Protein AF-A0A838VNZ8-F1 (afdb_monomer_lite)

Foldseek 3Di:
DPPDPPCNDPVNVVVVVVVVVVVVVVCVVVVVVVVVVVVVVVVVLVVLLPVLVVVVVVVDDLVRVCVVVVHDSVSSVVSNVVND

Radius of gyration: 25.86 Å; chains: 1; bounding box: 62×19×63 Å

Sequence (84 aa):
MLDVSLEQTRFYQDAKAEGWREGWKKGWEEGWKQGWKQGQEEKQVEMLRVIVPILLKAGMSLEEIAQRLPVEIDAVRLAAQQSE

Structure (mmCIF, N/CA/C/O backbone):
data_AF-A0A838VNZ8-F1
#
_entry.id   AF-A0A838VNZ8-F1
#
loop_
_atom_site.group_PDB
_atom_site.id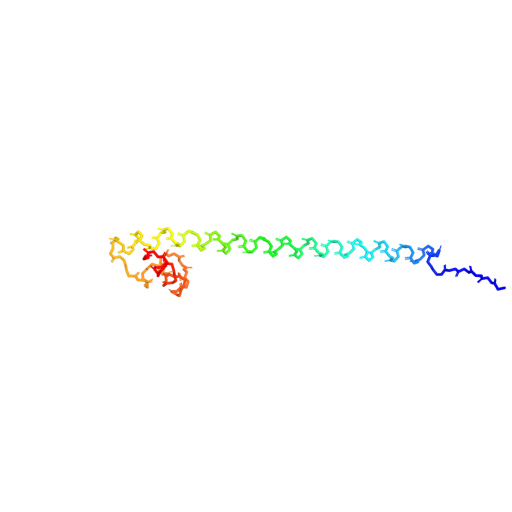
_atom_site.type_symbol
_atom_site.label_atom_id
_atom_site.label_alt_id
_atom_site.label_comp_id
_atom_site.label_asym_id
_atom_site.label_entity_id
_atom_site.label_seq_id
_atom_site.pdbx_PDB_ins_code
_atom_site.Cartn_x
_atom_site.Cartn_y
_atom_site.Cartn_z
_atom_site.occupancy
_atom_site.B_iso_or_equiv
_atom_site.auth_seq_id
_atom_site.auth_comp_id
_atom_site.auth_asym_id
_atom_site.auth_atom_id
_atom_site.pdbx_PDB_model_num
ATOM 1 N N . MET A 1 1 ? 43.792 -7.666 -42.124 1.00 44.62 1 MET A N 1
ATOM 2 C CA . MET A 1 1 ? 42.688 -7.936 -41.182 1.00 44.62 1 MET A CA 1
ATOM 3 C C . MET A 1 1 ? 41.777 -6.730 -41.220 1.00 44.62 1 MET A C 1
ATOM 5 O O . MET A 1 1 ? 42.266 -5.636 -40.985 1.00 44.62 1 MET A O 1
ATOM 9 N N . LEU A 1 2 ? 40.518 -6.899 -41.620 1.00 54.31 2 LEU A N 1
ATOM 10 C CA . LEU A 1 2 ? 39.527 -5.832 -41.504 1.00 54.31 2 LEU A CA 1
ATOM 11 C C . LEU A 1 2 ? 39.124 -5.756 -40.028 1.00 54.31 2 LEU A C 1
ATOM 13 O O . LEU A 1 2 ? 38.346 -6.582 -39.563 1.00 54.31 2 LEU A O 1
ATOM 17 N N . ASP A 1 3 ? 39.718 -4.816 -39.297 1.00 61.84 3 ASP A N 1
ATOM 18 C CA . ASP A 1 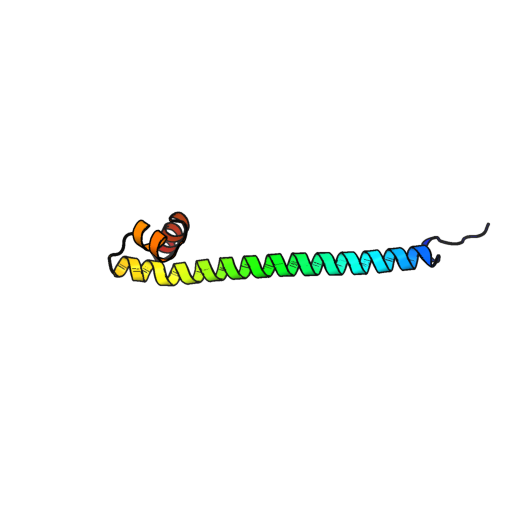3 ? 39.382 -4.497 -37.906 1.00 61.84 3 ASP A CA 1
ATOM 19 C C . ASP A 1 3 ? 38.097 -3.653 -37.875 1.00 61.84 3 ASP A C 1
ATOM 21 O O . ASP A 1 3 ? 38.106 -2.457 -37.593 1.00 61.84 3 ASP A O 1
ATOM 25 N N . VAL A 1 4 ? 36.979 -4.244 -38.308 1.00 64.25 4 VAL A N 1
ATOM 26 C CA . VAL A 1 4 ? 35.669 -3.591 -38.220 1.00 64.25 4 VAL A CA 1
ATOM 27 C C . VAL A 1 4 ? 35.070 -3.986 -36.881 1.00 64.25 4 VAL A C 1
ATOM 29 O O . VAL A 1 4 ? 34.539 -5.085 -36.721 1.00 64.25 4 VAL A O 1
ATOM 32 N N . SER A 1 5 ? 35.187 -3.092 -35.902 1.00 73.81 5 SER A N 1
ATOM 33 C CA . SER A 1 5 ? 34.541 -3.263 -34.603 1.00 73.81 5 SER A CA 1
ATOM 34 C C . SER A 1 5 ? 33.025 -3.380 -34.792 1.00 73.81 5 SER A C 1
ATOM 36 O O . SER A 1 5 ? 32.404 -2.540 -35.451 1.00 73.81 5 SER A O 1
ATOM 38 N N . LEU A 1 6 ? 32.413 -4.406 -34.190 1.00 71.81 6 LEU A N 1
ATOM 39 C CA . LEU A 1 6 ? 30.959 -4.617 -34.213 1.00 71.81 6 LEU A CA 1
ATOM 40 C C . LEU A 1 6 ? 30.198 -3.363 -33.763 1.00 71.81 6 LEU A C 1
ATOM 42 O O . LEU A 1 6 ? 29.132 -3.077 -34.300 1.00 71.81 6 LEU A O 1
ATOM 46 N N . GLU A 1 7 ? 30.786 -2.558 -32.873 1.00 72.69 7 GLU A N 1
ATOM 47 C CA . GLU A 1 7 ? 30.186 -1.321 -32.370 1.00 72.69 7 GLU A CA 1
ATOM 48 C C . GLU A 1 7 ? 30.046 -0.204 -33.415 1.00 72.69 7 GLU A C 1
ATOM 50 O O . GLU A 1 7 ? 29.225 0.707 -33.272 1.00 72.69 7 GLU A O 1
ATOM 55 N N . GLN A 1 8 ? 30.831 -0.275 -34.490 1.00 75.06 8 GLN A N 1
ATOM 56 C CA . GLN A 1 8 ? 30.763 0.653 -35.619 1.00 75.06 8 GLN A CA 1
ATOM 57 C C . GLN A 1 8 ? 29.762 0.196 -36.685 1.00 75.06 8 GLN A C 1
ATOM 59 O O . GLN A 1 8 ? 29.446 0.951 -37.606 1.00 75.06 8 GLN A O 1
ATOM 64 N N . THR A 1 9 ? 29.242 -1.031 -36.574 1.00 85.81 9 THR A N 1
ATOM 65 C CA . THR A 1 9 ? 28.238 -1.537 -37.508 1.00 85.81 9 THR A CA 1
ATOM 66 C C . THR A 1 9 ? 26.900 -0.867 -37.214 1.00 85.81 9 THR A C 1
ATOM 68 O O . THR A 1 9 ? 26.448 -0.862 -36.069 1.00 85.81 9 THR A O 1
ATOM 71 N N . ARG A 1 10 ? 26.225 -0.356 -38.254 1.00 84.00 10 ARG A N 1
ATOM 72 C CA . ARG A 1 10 ? 24.880 0.244 -38.134 1.00 84.00 10 ARG A CA 1
ATOM 73 C C . ARG A 1 10 ? 23.914 -0.647 -37.357 1.00 84.00 10 ARG A C 1
ATOM 75 O O . ARG A 1 10 ? 23.265 -0.175 -36.441 1.00 84.00 10 ARG A O 1
ATOM 82 N N . PHE A 1 11 ? 23.936 -1.949 -37.636 1.00 84.31 11 PHE A N 1
ATOM 83 C CA . PHE A 1 11 ? 23.125 -2.940 -36.932 1.00 84.31 11 PHE A CA 1
ATOM 84 C C . PHE A 1 11 ? 23.297 -2.906 -35.404 1.00 84.31 11 PHE A C 1
ATOM 86 O O . PHE A 1 11 ? 22.311 -2.932 -34.678 1.00 84.31 11 PHE A O 1
ATOM 93 N N . TYR A 1 12 ? 24.531 -2.814 -34.899 1.00 85.50 12 TYR A N 1
ATOM 94 C CA . TYR A 1 12 ? 24.766 -2.738 -33.455 1.00 85.50 12 TYR A CA 1
ATOM 95 C C . TYR A 1 12 ? 24.303 -1.399 -32.876 1.00 85.50 12 TYR A C 1
ATOM 97 O O . TYR A 1 12 ? 23.749 -1.361 -31.781 1.00 85.50 12 TYR A O 1
ATOM 105 N N . GLN A 1 13 ? 24.509 -0.300 -33.603 1.00 87.25 13 GLN A N 1
ATOM 106 C CA . GLN A 1 13 ? 24.057 1.027 -33.176 1.00 87.25 13 GLN A CA 1
ATOM 107 C C . GLN A 1 13 ? 22.529 1.105 -33.114 1.00 87.25 13 GLN A C 1
ATOM 109 O O . GLN A 1 13 ? 21.992 1.619 -32.133 1.00 87.25 13 GLN A O 1
ATOM 114 N N . ASP A 1 14 ? 21.849 0.534 -34.107 1.00 89.06 14 ASP A N 1
ATOM 115 C CA . ASP A 1 14 ? 20.393 0.448 -34.175 1.00 89.06 14 ASP A CA 1
ATOM 116 C C . ASP A 1 14 ? 19.854 -0.439 -33.046 1.00 89.06 14 ASP A C 1
ATOM 118 O O . ASP A 1 14 ? 19.027 0.019 -32.260 1.00 89.06 14 ASP A O 1
ATOM 122 N N . ALA A 1 15 ? 20.409 -1.643 -32.862 1.00 88.25 15 ALA A N 1
ATOM 123 C CA . ALA A 1 15 ? 20.018 -2.547 -31.779 1.00 88.25 15 ALA A CA 1
ATOM 124 C C . ALA A 1 15 ? 20.259 -1.938 -30.386 1.00 88.25 15 ALA A C 1
ATOM 126 O O . ALA A 1 15 ? 19.430 -2.068 -29.485 1.00 88.25 15 ALA A O 1
ATOM 127 N N . LYS A 1 16 ? 21.376 -1.223 -30.196 1.00 88.81 16 LYS A N 1
ATOM 128 C CA . LYS A 1 16 ? 21.668 -0.500 -28.952 1.00 88.81 16 LYS A CA 1
ATOM 129 C C . LYS A 1 16 ? 20.663 0.631 -28.739 1.00 88.81 16 LYS A C 1
ATOM 131 O O . LYS A 1 16 ? 20.139 0.765 -27.637 1.00 88.81 16 LYS A O 1
ATOM 136 N N . ALA A 1 17 ? 20.362 1.425 -29.766 1.00 91.12 17 ALA A N 1
ATOM 137 C CA . ALA A 1 17 ? 19.389 2.511 -29.678 1.00 91.12 17 ALA A CA 1
ATOM 138 C C . ALA A 1 17 ? 17.966 2.002 -29.397 1.00 91.12 17 ALA A C 1
ATOM 140 O O . ALA A 1 17 ? 17.252 2.600 -28.592 1.00 91.12 17 ALA A O 1
ATOM 141 N N . GLU A 1 18 ? 17.560 0.897 -30.021 1.00 90.19 18 GLU A N 1
ATOM 142 C CA . GLU A 1 18 ? 16.291 0.218 -29.755 1.00 90.19 18 GLU A CA 1
ATOM 143 C C . GLU A 1 18 ? 16.237 -0.314 -28.324 1.00 90.19 18 GLU A C 1
ATOM 145 O O . GLU A 1 18 ? 15.300 0.014 -27.597 1.00 90.19 18 GLU A O 1
ATOM 150 N N . GLY A 1 19 ? 17.281 -1.014 -27.871 1.00 92.44 19 GLY A N 1
ATOM 151 C CA . GLY A 1 19 ? 17.380 -1.500 -26.494 1.00 92.44 19 GLY A CA 1
ATOM 152 C C . GLY A 1 19 ? 17.295 -0.376 -25.458 1.00 92.44 19 GLY A C 1
ATOM 153 O O . GLY A 1 19 ? 16.587 -0.506 -24.460 1.00 92.44 19 GLY A O 1
ATOM 154 N N . TRP A 1 20 ? 17.939 0.768 -25.717 1.00 94.38 20 TRP A N 1
ATOM 155 C CA . TRP A 1 20 ? 17.813 1.958 -24.870 1.00 94.38 20 TRP A CA 1
ATOM 156 C C . TRP A 1 20 ? 16.393 2.523 -24.864 1.00 94.38 20 TRP A C 1
ATOM 158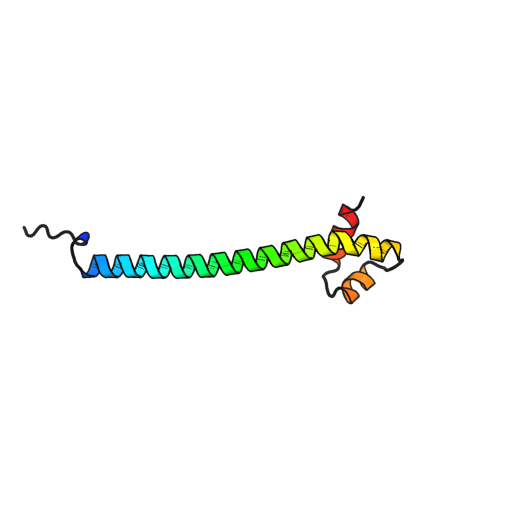 O O . TRP A 1 20 ? 15.870 2.816 -23.791 1.00 94.38 20 TRP A O 1
ATOM 168 N N . ARG A 1 21 ? 15.744 2.663 -26.028 1.00 93.88 21 ARG A N 1
ATOM 169 C CA . ARG A 1 21 ? 14.359 3.163 -26.106 1.00 93.88 21 ARG A CA 1
ATOM 170 C C . ARG A 1 21 ? 13.383 2.238 -25.389 1.00 93.88 21 ARG A C 1
ATOM 172 O O . ARG A 1 21 ? 12.535 2.717 -24.640 1.00 93.88 21 ARG A O 1
ATOM 179 N N . GLU A 1 22 ? 13.497 0.932 -25.604 1.00 94.06 22 GLU A N 1
ATOM 180 C CA . GLU A 1 22 ? 12.649 -0.055 -24.941 1.00 94.06 22 GLU A CA 1
ATOM 181 C C . GLU A 1 22 ? 12.878 -0.079 -23.434 1.00 94.06 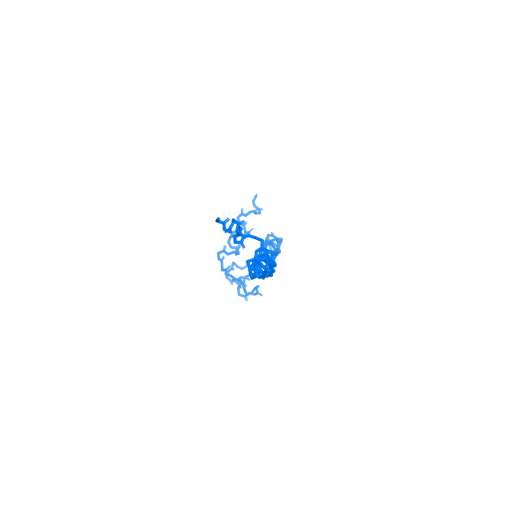22 GLU A C 1
ATOM 183 O O . GLU A 1 22 ? 11.909 -0.076 -22.676 1.00 94.06 22 GLU A O 1
ATOM 188 N N . GLY A 1 23 ? 14.140 -0.066 -22.999 1.00 95.25 23 GLY A N 1
ATOM 189 C CA . GLY A 1 23 ? 14.500 -0.023 -21.585 1.00 95.25 23 GLY A CA 1
ATOM 190 C C . GLY A 1 23 ? 13.956 1.228 -20.901 1.00 95.25 23 GLY A C 1
ATOM 191 O O . GLY A 1 23 ? 13.362 1.132 -19.830 1.00 95.25 23 GLY A O 1
ATOM 192 N N . TRP A 1 24 ? 14.071 2.389 -21.551 1.00 96.88 24 TRP A N 1
ATOM 193 C CA . TRP A 1 24 ? 13.535 3.643 -21.024 1.00 96.88 24 TRP A CA 1
ATOM 194 C C . TRP A 1 24 ? 12.009 3.608 -20.936 1.00 96.88 24 TRP A C 1
ATOM 196 O O . TRP A 1 24 ? 11.441 3.951 -19.902 1.00 96.88 24 TRP A O 1
ATOM 206 N N . LYS A 1 25 ? 11.334 3.137 -21.992 1.00 96.12 25 LYS A N 1
ATOM 207 C CA . LYS A 1 25 ? 9.872 3.011 -22.015 1.00 96.12 25 LYS A CA 1
ATOM 208 C C . LYS A 1 25 ? 9.370 2.089 -20.901 1.00 96.12 25 LYS A C 1
ATOM 210 O O . LYS A 1 25 ? 8.463 2.478 -20.171 1.00 96.12 25 LYS A O 1
ATOM 215 N N . LYS A 1 26 ? 9.977 0.906 -20.752 1.00 95.06 26 LYS A N 1
ATOM 216 C CA . LYS A 1 26 ? 9.628 -0.063 -19.702 1.00 95.06 26 LYS A CA 1
ATOM 217 C C . LYS A 1 26 ? 9.883 0.514 -18.311 1.00 95.06 26 LYS A C 1
ATOM 219 O O . LYS A 1 26 ? 8.979 0.507 -17.485 1.00 95.06 26 LYS A O 1
ATOM 224 N N . GLY A 1 27 ? 11.064 1.090 -18.083 1.00 96.75 27 GLY A N 1
ATOM 225 C CA . GLY A 1 27 ? 11.414 1.686 -16.793 1.00 96.75 27 GLY A CA 1
ATOM 226 C C . GLY A 1 27 ? 10.487 2.836 -16.393 1.00 96.75 27 GLY A C 1
ATOM 227 O O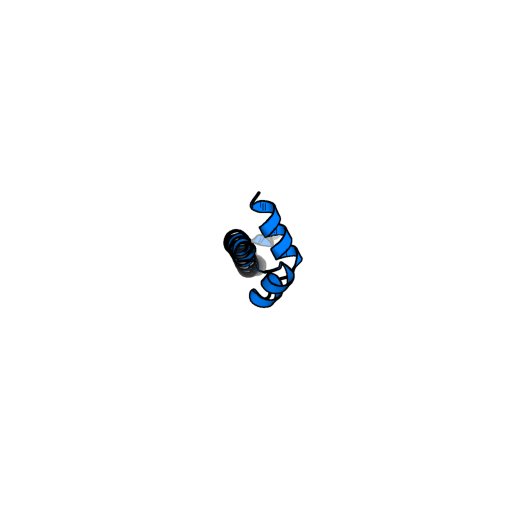 . GLY A 1 27 ? 10.091 2.935 -15.234 1.00 96.75 27 GLY A O 1
ATOM 228 N N . TRP A 1 28 ? 10.082 3.676 -17.349 1.00 96.75 28 TRP A N 1
ATOM 229 C CA . TRP A 1 28 ? 9.129 4.755 -17.093 1.00 96.75 28 TRP A CA 1
ATOM 230 C C . TRP A 1 28 ? 7.730 4.235 -16.760 1.00 96.75 28 TRP A C 1
ATOM 232 O O . TRP A 1 28 ? 7.108 4.706 -15.810 1.00 96.75 28 TRP A O 1
ATOM 242 N N . GLU A 1 29 ? 7.233 3.256 -17.517 1.00 95.94 29 GLU A N 1
ATOM 243 C CA . GLU A 1 29 ? 5.919 2.652 -17.286 1.00 95.94 29 GLU A CA 1
ATOM 244 C C . GLU A 1 29 ? 5.850 1.951 -15.922 1.00 95.94 29 GLU A C 1
ATOM 246 O O . GLU A 1 29 ? 4.905 2.159 -15.156 1.00 95.94 29 GLU A O 1
ATOM 251 N N . GLU A 1 30 ? 6.878 1.171 -15.585 1.00 95.38 30 GLU A N 1
ATOM 252 C CA . GLU A 1 30 ? 6.991 0.495 -14.294 1.00 95.38 30 GLU A CA 1
ATOM 253 C C . GLU A 1 30 ? 7.103 1.499 -13.143 1.00 95.38 30 GLU A C 1
ATOM 255 O O . GLU A 1 30 ? 6.346 1.401 -12.174 1.00 95.38 30 GLU A O 1
ATOM 260 N N . GLY A 1 31 ? 7.983 2.496 -13.269 1.00 96.25 31 GLY A N 1
ATOM 261 C CA . GLY A 1 31 ? 8.174 3.531 -12.254 1.00 96.25 31 GLY A CA 1
ATOM 262 C C . GLY A 1 31 ? 6.909 4.354 -12.012 1.00 96.25 31 GLY A C 1
ATOM 263 O O . GLY A 1 31 ? 6.520 4.571 -10.864 1.00 96.25 31 GLY A O 1
ATOM 264 N N . TRP A 1 32 ? 6.209 4.746 -13.078 1.00 96.31 32 TRP A N 1
ATOM 265 C CA . TRP A 1 32 ? 4.943 5.471 -12.974 1.00 96.31 32 TRP A CA 1
ATOM 266 C C . TRP A 1 32 ? 3.867 4.641 -12.271 1.00 96.31 32 TRP A C 1
ATOM 268 O O . TRP A 1 32 ? 3.195 5.125 -11.361 1.00 96.31 32 TRP A O 1
ATOM 278 N N . LYS A 1 33 ? 3.713 3.370 -12.661 1.00 95.38 33 LYS A N 1
ATOM 279 C CA . LYS A 1 33 ? 2.726 2.466 -12.062 1.00 95.38 33 LYS A CA 1
ATOM 280 C C . LYS A 1 33 ? 3.002 2.228 -10.577 1.00 95.38 33 LYS A C 1
ATOM 282 O O . LYS A 1 33 ? 2.061 2.232 -9.782 1.00 95.38 33 LYS A O 1
ATOM 287 N N . GLN A 1 34 ? 4.267 2.032 -10.206 1.00 93.75 34 GLN A N 1
ATOM 288 C CA . GLN A 1 34 ? 4.671 1.856 -8.811 1.00 93.75 34 GLN A CA 1
ATOM 289 C C . GLN A 1 34 ? 4.429 3.128 -7.996 1.00 93.75 34 GLN A C 1
ATOM 291 O O . GLN A 1 34 ? 3.754 3.059 -6.972 1.00 93.75 34 GLN A O 1
ATOM 296 N N . GLY A 1 35 ? 4.884 4.286 -8.484 1.00 95.00 35 GLY A N 1
ATOM 297 C CA . GLY A 1 35 ? 4.701 5.563 -7.793 1.00 95.00 35 GLY A CA 1
ATOM 298 C C . GLY A 1 35 ? 3.228 5.932 -7.613 1.00 95.00 35 GLY A C 1
ATOM 299 O O . GLY A 1 35 ? 2.821 6.362 -6.537 1.00 95.00 35 GLY A O 1
ATOM 300 N N . TRP A 1 36 ? 2.397 5.689 -8.630 1.00 94.25 36 TRP A N 1
ATOM 301 C CA . TRP A 1 36 ? 0.954 5.901 -8.523 1.00 94.25 36 TRP A CA 1
ATOM 302 C C . TRP A 1 36 ? 0.319 5.003 -7.459 1.00 94.25 36 TRP A C 1
ATOM 304 O O . TRP A 1 36 ? -0.466 5.478 -6.639 1.00 94.25 36 TRP A O 1
ATOM 314 N N . LYS A 1 37 ? 0.657 3.707 -7.454 1.00 94.00 37 LYS A N 1
ATOM 315 C CA . LYS A 1 37 ? 0.127 2.756 -6.472 1.00 94.00 37 LYS A CA 1
ATOM 316 C C . LYS A 1 37 ? 0.546 3.138 -5.050 1.00 94.00 37 LYS A C 1
ATOM 318 O O . LYS A 1 37 ? -0.312 3.202 -4.175 1.00 94.00 37 LYS A O 1
ATOM 323 N N . GLN A 1 38 ? 1.824 3.458 -4.851 1.00 92.56 38 GLN A N 1
ATOM 324 C CA . GLN A 1 38 ? 2.350 3.884 -3.557 1.00 92.56 38 GLN A CA 1
ATOM 325 C C . GLN A 1 38 ? 1.658 5.160 -3.061 1.00 92.56 38 GLN A C 1
ATOM 327 O O . GLN A 1 38 ? 1.185 5.196 -1.931 1.00 92.56 38 GLN A O 1
ATOM 332 N N . GLY A 1 39 ? 1.499 6.175 -3.916 1.00 92.62 39 GLY A N 1
ATOM 333 C CA . GLY A 1 39 ? 0.820 7.414 -3.528 1.00 92.62 39 GLY A CA 1
ATOM 334 C C . GLY A 1 39 ? -0.656 7.214 -3.153 1.00 92.62 39 GLY A C 1
ATOM 335 O O . GLY A 1 39 ? -1.170 7.896 -2.268 1.00 92.62 39 GLY A O 1
ATOM 336 N N . GLN A 1 40 ? -1.352 6.265 -3.789 1.00 92.38 40 GLN A N 1
ATOM 337 C CA . GLN A 1 40 ? -2.724 5.908 -3.405 1.00 92.38 40 GLN A CA 1
ATOM 338 C C . GLN A 1 40 ? -2.774 5.213 -2.038 1.00 92.38 40 GLN A C 1
ATOM 340 O O . GLN A 1 40 ? -3.647 5.535 -1.231 1.00 92.38 40 GLN A O 1
ATOM 345 N N . GLU A 1 41 ? -1.847 4.291 -1.768 1.00 90.88 41 GLU A N 1
ATOM 346 C CA . GLU A 1 41 ? -1.737 3.603 -0.475 1.00 90.88 41 GLU A CA 1
ATOM 347 C C . GLU A 1 41 ? -1.394 4.589 0.652 1.00 90.88 41 GLU A C 1
ATOM 349 O O . GLU A 1 41 ? -2.078 4.610 1.675 1.00 90.88 41 GLU A O 1
ATOM 354 N N . GLU A 1 42 ? -0.417 5.476 0.440 1.00 92.44 42 GLU A N 1
ATOM 355 C CA . GLU A 1 42 ? -0.038 6.520 1.402 1.00 92.44 42 GLU A CA 1
ATOM 356 C C . GLU A 1 42 ? -1.215 7.446 1.726 1.00 92.44 42 GLU A C 1
ATOM 358 O O . GLU A 1 42 ? -1.520 7.680 2.899 1.00 92.44 42 GLU A O 1
ATOM 363 N N . LYS A 1 43 ? -1.943 7.904 0.700 1.00 93.19 43 LYS A N 1
ATOM 364 C CA . LYS A 1 43 ? -3.126 8.752 0.880 1.00 93.19 43 LYS A CA 1
ATOM 365 C C . LYS A 1 43 ? -4.242 8.037 1.646 1.00 93.19 43 LYS A C 1
ATOM 367 O O . LYS A 1 43 ? -4.920 8.663 2.462 1.00 93.19 43 LYS A O 1
ATOM 372 N N . GLN A 1 44 ? -4.459 6.744 1.392 1.00 93.12 44 GLN A N 1
ATOM 373 C CA . GLN A 1 44 ? -5.437 5.968 2.156 1.00 93.12 44 GLN A CA 1
ATOM 374 C C . GLN A 1 44 ? -5.040 5.860 3.628 1.00 93.12 44 GLN A C 1
ATOM 376 O O . GLN A 1 44 ? -5.878 6.097 4.495 1.00 93.12 44 GLN A O 1
ATOM 381 N N . VAL A 1 45 ? -3.775 5.552 3.920 1.00 92.56 45 VAL A N 1
ATOM 382 C CA . VAL A 1 45 ? -3.277 5.460 5.300 1.00 92.56 45 VAL A CA 1
ATOM 383 C C . VAL A 1 45 ? -3.419 6.800 6.023 1.00 92.56 45 VAL A C 1
ATOM 385 O O . VAL A 1 45 ? -3.904 6.836 7.154 1.00 92.56 45 VAL A O 1
ATOM 388 N N . GLU A 1 46 ? -3.053 7.906 5.375 1.00 93.38 46 GLU A N 1
ATOM 389 C C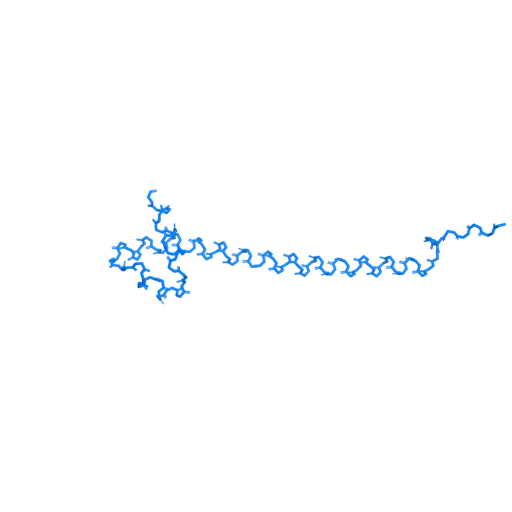A . GLU A 1 46 ? -3.197 9.252 5.938 1.00 93.38 46 GLU A CA 1
ATOM 390 C C . GLU A 1 46 ? -4.665 9.591 6.237 1.00 93.38 46 GLU A C 1
ATOM 392 O O . GLU A 1 46 ? -4.990 10.046 7.334 1.00 93.38 46 GLU A O 1
ATOM 397 N N . MET A 1 47 ? -5.574 9.293 5.305 1.00 94.19 47 MET A N 1
ATOM 398 C CA . MET A 1 47 ? -7.009 9.481 5.515 1.00 94.19 47 MET A CA 1
ATOM 399 C C . MET A 1 47 ? -7.517 8.657 6.707 1.00 94.19 47 MET A C 1
ATOM 401 O O . MET A 1 47 ? -8.244 9.189 7.549 1.00 94.19 47 MET A O 1
ATOM 405 N N . LEU A 1 48 ? -7.135 7.376 6.798 1.00 95.69 48 LEU A N 1
ATOM 406 C CA . LEU A 1 48 ? -7.556 6.489 7.885 1.00 95.69 48 LEU A CA 1
ATOM 407 C C . LEU A 1 48 ? -7.069 6.988 9.249 1.00 95.69 48 LEU A C 1
ATOM 409 O O . LEU A 1 48 ? -7.858 7.011 10.192 1.00 95.69 48 LEU A O 1
ATOM 413 N N . ARG A 1 49 ? -5.823 7.468 9.343 1.00 94.69 49 ARG A N 1
ATOM 414 C CA . ARG A 1 49 ? -5.273 8.070 10.572 1.00 94.69 49 ARG A CA 1
ATOM 415 C C . ARG A 1 49 ? -6.119 9.223 11.099 1.00 94.69 49 ARG A C 1
ATOM 417 O O . ARG A 1 49 ? -6.247 9.383 12.306 1.00 94.69 49 ARG A O 1
ATOM 424 N N . VAL A 1 50 ? -6.697 10.025 10.209 1.00 94.50 50 VAL A N 1
ATOM 425 C CA . VAL A 1 50 ? -7.518 11.173 10.611 1.00 94.50 50 VAL A CA 1
ATOM 426 C C . VAL A 1 50 ? -8.944 10.745 10.951 1.00 94.50 50 VAL A C 1
ATOM 428 O O . VAL A 1 50 ? -9.491 11.171 11.968 1.00 94.50 50 VAL A O 1
ATOM 431 N N . ILE A 1 51 ? -9.570 9.917 10.111 1.00 95.69 51 ILE A N 1
ATOM 432 C CA . ILE A 1 51 ? -11.009 9.650 10.221 1.00 95.69 51 ILE A CA 1
ATOM 433 C C . ILE A 1 51 ? -11.348 8.581 11.264 1.00 95.69 51 ILE A C 1
ATOM 435 O O . ILE A 1 51 ? -12.362 8.708 11.950 1.00 95.69 51 ILE A O 1
ATOM 439 N N . VAL A 1 52 ? -10.510 7.550 11.425 1.00 96.69 52 VAL A N 1
ATOM 440 C CA . VAL A 1 52 ? -10.789 6.428 12.337 1.00 96.69 52 VAL A CA 1
ATOM 441 C C . VAL A 1 52 ? -10.960 6.909 13.786 1.00 96.69 52 VAL A C 1
ATOM 443 O O . VAL A 1 52 ? -11.985 6.578 14.385 1.00 96.69 52 VAL A O 1
ATOM 446 N N . PRO A 1 53 ? -10.083 7.761 14.353 1.00 95.06 53 PRO A N 1
ATOM 447 C CA . PRO A 1 53 ? -10.258 8.265 15.718 1.00 95.06 53 PRO A CA 1
ATOM 448 C C . PRO A 1 53 ? -11.521 9.109 15.897 1.00 95.06 53 PRO A C 1
ATOM 450 O O . PRO A 1 53 ? -12.134 9.086 16.962 1.00 95.06 53 PRO A O 1
ATOM 453 N N . ILE A 1 54 ? -11.922 9.862 14.868 1.00 95.56 54 ILE A N 1
ATOM 454 C CA . ILE A 1 54 ? -13.142 10.678 14.896 1.00 95.56 54 ILE A CA 1
ATOM 455 C C . ILE A 1 54 ? -14.375 9.771 14.971 1.00 95.56 54 ILE A C 1
ATOM 457 O O . ILE A 1 54 ? -15.266 10.016 15.782 1.00 95.56 54 ILE A O 1
ATOM 461 N N . LEU A 1 55 ? -14.413 8.707 14.167 1.00 96.19 55 LEU A N 1
ATOM 462 C CA . LEU A 1 55 ? -15.525 7.753 14.149 1.00 96.19 55 LEU A CA 1
ATOM 463 C C . LEU A 1 55 ? -15.598 6.922 15.435 1.00 96.19 55 LEU A C 1
ATOM 465 O O . LEU A 1 55 ? -16.690 6.714 15.961 1.00 96.19 55 LEU A O 1
ATOM 469 N N . LEU A 1 56 ? -14.448 6.530 15.991 1.00 95.50 56 LEU A N 1
ATOM 470 C CA . LEU A 1 56 ? -14.380 5.878 17.302 1.00 95.50 56 LEU A CA 1
ATOM 471 C C . LEU A 1 56 ? -14.914 6.793 18.411 1.00 95.50 56 LEU A C 1
ATOM 473 O O . LEU A 1 56 ? -15.730 6.367 19.225 1.00 95.50 56 LEU A O 1
ATOM 477 N N . LYS A 1 57 ? -14.527 8.078 18.417 1.00 94.88 57 LYS A N 1
ATOM 478 C CA . LYS A 1 57 ? -15.064 9.080 19.360 1.00 94.88 57 LYS A CA 1
ATOM 479 C C . LYS A 1 57 ? -16.565 9.319 19.181 1.00 94.88 57 LYS A C 1
ATOM 481 O O . LYS A 1 57 ? -17.235 9.681 20.143 1.00 94.88 57 LYS A O 1
ATOM 486 N N . ALA A 1 58 ? -17.092 9.103 17.977 1.00 96.06 58 ALA A N 1
ATOM 487 C CA . ALA A 1 58 ? -18.525 9.134 17.695 1.00 96.06 58 ALA A CA 1
ATOM 488 C C . ALA A 1 58 ? -19.266 7.850 18.132 1.00 96.06 58 ALA A C 1
ATOM 490 O O . ALA A 1 58 ? -20.484 7.779 17.975 1.00 96.06 58 ALA A O 1
ATOM 491 N N . GLY A 1 59 ? -18.560 6.861 18.694 1.00 96.12 59 GLY A N 1
ATOM 492 C CA . GLY A 1 59 ? -19.132 5.635 19.255 1.00 96.12 59 GLY A CA 1
ATOM 493 C C . GLY A 1 59 ? -19.235 4.456 18.284 1.00 96.12 59 GLY A C 1
ATOM 494 O O . GLY A 1 59 ? -19.861 3.461 18.631 1.00 96.12 59 GLY A O 1
ATOM 495 N N . MET A 1 60 ? -18.647 4.554 17.088 1.00 97.31 60 MET A N 1
ATOM 496 C CA . MET A 1 60 ? -18.658 3.477 16.091 1.00 97.31 60 MET A CA 1
ATOM 497 C C . MET A 1 60 ? -17.647 2.374 16.446 1.00 97.31 60 MET A C 1
ATOM 499 O O . MET A 1 60 ? -16.565 2.677 16.951 1.00 97.31 60 MET A O 1
ATOM 503 N N . SER A 1 61 ? -17.963 1.106 16.159 1.00 96.81 61 SER A N 1
ATOM 504 C CA . SER A 1 61 ? -17.023 -0.015 16.335 1.00 96.81 61 SER A CA 1
ATOM 505 C C . SER A 1 61 ? -16.005 -0.106 15.188 1.00 96.81 61 SER A C 1
ATOM 507 O O . SER A 1 61 ? -16.215 0.424 14.097 1.00 96.81 61 SER A O 1
ATOM 509 N N . LEU A 1 62 ? -14.891 -0.817 15.400 1.00 95.75 62 LEU A N 1
ATOM 510 C CA . LEU A 1 62 ? -13.876 -1.031 14.358 1.00 95.75 62 LEU A CA 1
ATOM 511 C C . LEU A 1 62 ? -14.450 -1.769 13.136 1.00 95.75 62 LEU A C 1
ATOM 513 O O . LEU A 1 62 ? -14.112 -1.440 12.000 1.00 95.75 62 LEU A O 1
ATOM 517 N N . GLU A 1 63 ? -15.331 -2.741 13.366 1.00 96.50 63 GLU A N 1
ATOM 518 C CA . GLU A 1 63 ? -16.013 -3.524 12.333 1.00 96.50 63 GLU A CA 1
ATOM 519 C C . GLU A 1 63 ? -16.964 -2.650 11.506 1.00 96.50 63 GLU A C 1
ATOM 521 O O . GLU A 1 63 ? -16.990 -2.749 10.279 1.00 96.50 63 GLU A O 1
ATOM 526 N N . GLU A 1 64 ? -17.719 -1.768 12.162 1.00 96.56 64 GLU A N 1
ATOM 527 C CA . GLU A 1 64 ? -18.616 -0.821 11.493 1.00 96.56 64 GLU A CA 1
ATOM 528 C C . GLU A 1 64 ? -17.833 0.191 10.647 1.00 96.56 64 GLU A C 1
ATOM 530 O O . GLU A 1 64 ? -18.218 0.479 9.511 1.00 96.56 64 GLU A O 1
ATOM 535 N N . ILE A 1 65 ? -16.701 0.690 11.159 1.00 97.06 65 ILE A N 1
ATOM 536 C CA . ILE A 1 65 ? -15.806 1.585 10.412 1.00 97.06 65 ILE A CA 1
ATOM 537 C C . ILE A 1 65 ? -15.241 0.870 9.178 1.00 97.06 65 ILE A C 1
ATOM 539 O O . ILE A 1 65 ? -15.265 1.442 8.088 1.00 97.06 65 ILE A O 1
ATOM 543 N N . ALA A 1 66 ? -14.777 -0.376 9.323 1.00 96.56 66 ALA A N 1
ATOM 544 C CA . ALA A 1 66 ? -14.236 -1.178 8.223 1.00 96.56 66 ALA A CA 1
ATOM 545 C C . ALA A 1 66 ? -15.272 -1.388 7.106 1.00 96.56 66 ALA A C 1
ATOM 547 O O . ALA A 1 66 ? -14.976 -1.180 5.930 1.00 96.56 66 ALA A O 1
ATOM 548 N N . GLN A 1 67 ? -16.516 -1.709 7.477 1.00 96.56 67 GLN A N 1
ATOM 549 C CA . GLN A 1 67 ? -17.622 -1.870 6.530 1.00 96.56 67 GLN A CA 1
ATOM 550 C C . GLN A 1 67 ? -18.020 -0.550 5.857 1.00 96.56 67 GLN A C 1
ATOM 552 O O . GLN A 1 67 ? -18.368 -0.536 4.676 1.00 96.56 67 GLN A O 1
ATOM 557 N N . ARG A 1 68 ? -17.988 0.568 6.594 1.00 95.44 68 ARG A N 1
ATOM 558 C CA . ARG A 1 68 ? -18.405 1.881 6.084 1.00 95.44 68 ARG A CA 1
ATOM 559 C C . ARG A 1 68 ? -17.358 2.544 5.193 1.00 95.44 68 ARG A C 1
ATOM 561 O O . ARG A 1 68 ? -17.736 3.286 4.287 1.00 95.44 68 ARG A O 1
ATOM 568 N N . LEU A 1 69 ? -16.074 2.310 5.457 1.00 93.12 69 LEU A N 1
ATOM 569 C CA . LEU A 1 69 ? -14.946 2.833 4.676 1.00 93.12 69 LEU A CA 1
ATOM 570 C C . LEU A 1 69 ? -14.442 1.854 3.599 1.00 93.12 69 LEU A C 1
ATOM 572 O O . LEU A 1 69 ? -13.430 2.129 2.963 1.00 93.12 69 LEU A O 1
ATOM 576 N N . PRO A 1 70 ? -15.242 0.837 3.252 1.00 92.19 70 PRO A N 1
ATOM 577 C CA . PRO A 1 70 ? -14.810 -0.467 2.708 1.00 92.19 70 PRO A CA 1
ATOM 578 C C . PRO A 1 70 ? -13.293 -0.735 2.752 1.00 92.19 70 PRO A C 1
ATOM 580 O O . PRO A 1 70 ? -12.647 -0.889 1.715 1.00 92.19 70 PRO A O 1
ATOM 583 N N . VAL A 1 71 ? -12.722 -0.788 3.957 1.00 93.94 71 VAL A N 1
ATOM 584 C CA . VAL A 1 71 ? -11.303 -1.115 4.180 1.00 93.94 71 VAL A CA 1
ATOM 585 C C . VAL A 1 71 ? -11.161 -2.344 5.067 1.00 93.94 71 VAL A C 1
ATOM 587 O O . VAL A 1 71 ? -12.061 -2.684 5.833 1.00 93.94 71 VAL A O 1
ATOM 590 N N . GLU A 1 72 ? -9.997 -2.983 5.000 1.00 95.00 72 GLU A N 1
ATOM 591 C CA . GLU A 1 72 ? -9.657 -4.099 5.879 1.00 95.00 72 GLU A CA 1
ATOM 592 C C . GLU A 1 72 ? -9.664 -3.679 7.351 1.00 95.00 72 GLU A C 1
ATOM 594 O O . GLU A 1 72 ? -9.156 -2.616 7.725 1.00 95.00 72 GLU A O 1
ATOM 599 N N . ILE A 1 73 ? -10.194 -4.550 8.211 1.00 94.88 73 ILE A N 1
ATOM 600 C CA . ILE A 1 73 ? -10.298 -4.279 9.650 1.00 94.88 73 ILE A CA 1
ATOM 601 C C . ILE A 1 73 ? -8.928 -4.047 10.299 1.00 94.88 73 ILE A C 1
ATOM 603 O O . ILE A 1 73 ? -8.805 -3.233 11.216 1.00 94.88 73 ILE A O 1
ATOM 607 N N . ASP A 1 74 ? -7.881 -4.696 9.790 1.00 95.50 74 ASP A N 1
ATOM 608 C CA . ASP A 1 74 ? -6.512 -4.501 10.266 1.00 95.50 74 ASP A CA 1
ATOM 609 C C . ASP A 1 74 ? -6.002 -3.083 9.983 1.00 95.50 74 ASP A C 1
ATOM 611 O O . ASP A 1 74 ? -5.321 -2.500 10.826 1.00 95.50 74 ASP A O 1
ATOM 615 N N . ALA A 1 75 ? -6.395 -2.472 8.860 1.00 94.06 75 ALA A N 1
ATOM 616 C CA . ALA A 1 75 ? -6.045 -1.086 8.554 1.00 94.06 75 ALA A CA 1
ATOM 617 C C . ALA A 1 75 ? -6.718 -0.108 9.533 1.00 94.06 75 ALA A C 1
ATOM 619 O O . ALA A 1 75 ? -6.093 0.853 9.987 1.00 94.06 75 ALA A O 1
ATOM 620 N N . VAL A 1 76 ? -7.969 -0.387 9.916 1.00 95.69 76 VAL A N 1
ATOM 621 C CA . VAL A 1 76 ? -8.696 0.391 10.932 1.00 95.69 76 VAL A CA 1
ATOM 622 C C . VAL A 1 76 ? -8.032 0.249 12.303 1.00 95.69 76 VAL A C 1
ATOM 624 O O . VAL A 1 76 ? -7.808 1.250 12.982 1.00 95.69 76 VAL A O 1
ATOM 627 N N . ARG A 1 77 ? -7.654 -0.974 12.701 1.00 94.75 77 ARG A N 1
ATOM 628 C CA . ARG A 1 77 ? -6.926 -1.234 13.958 1.00 94.75 77 ARG A CA 1
ATOM 629 C C . ARG A 1 77 ? -5.604 -0.478 14.015 1.00 94.75 77 ARG A C 1
ATOM 631 O O . ARG A 1 77 ? -5.305 0.155 15.024 1.00 94.75 77 ARG A O 1
ATOM 638 N N . LEU A 1 78 ? -4.840 -0.513 12.927 1.00 93.75 78 LEU A N 1
ATOM 639 C CA . LEU A 1 78 ? -3.548 0.159 12.835 1.00 93.75 78 LEU A CA 1
ATOM 640 C C . LEU A 1 78 ? -3.696 1.685 12.951 1.00 93.75 78 LEU A C 1
ATOM 642 O O . LEU A 1 78 ? -2.918 2.331 13.650 1.00 93.75 78 LEU A O 1
ATOM 646 N N . ALA A 1 79 ? -4.717 2.261 12.309 1.00 93.31 79 ALA A N 1
ATOM 647 C CA . ALA A 1 79 ? -5.021 3.688 12.403 1.00 93.31 79 ALA A CA 1
ATOM 648 C C . ALA A 1 79 ? -5.481 4.105 13.813 1.00 93.31 79 ALA A C 1
ATOM 650 O O . ALA A 1 79 ? -5.121 5.185 14.283 1.00 93.31 79 ALA A O 1
ATOM 651 N N . ALA A 1 80 ? -6.229 3.243 14.508 1.00 91.38 80 ALA A N 1
ATOM 652 C CA . ALA A 1 80 ? -6.664 3.483 15.881 1.00 91.38 80 ALA A CA 1
ATOM 653 C C . ALA A 1 80 ? -5.489 3.505 16.879 1.00 91.38 80 ALA A C 1
ATOM 655 O O . ALA A 1 80 ? -5.448 4.376 17.742 1.00 91.38 80 ALA A O 1
ATOM 656 N N . GLN A 1 81 ? -4.515 2.598 16.731 1.00 86.50 81 GLN A N 1
ATOM 657 C CA . GLN A 1 81 ? -3.341 2.487 17.617 1.00 86.50 81 GLN A CA 1
ATOM 658 C C . GLN A 1 81 ? -2.361 3.661 17.496 1.00 86.50 81 GLN A C 1
ATOM 660 O O . GLN A 1 81 ? -1.635 3.966 18.431 1.00 86.50 81 GLN A O 1
ATOM 665 N N . GLN A 1 82 ? -2.316 4.324 16.341 1.00 70.62 82 GLN A N 1
ATOM 666 C CA . GLN A 1 82 ? -1.383 5.430 16.081 1.00 70.62 82 GLN A CA 1
ATOM 667 C C . GLN A 1 82 ? -1.885 6.787 16.593 1.00 70.62 82 GLN A C 1
ATOM 669 O O . GLN A 1 82 ? -1.236 7.803 16.359 1.00 70.62 82 GLN A O 1
ATOM 674 N N . SER A 1 83 ? -3.055 6.801 17.235 1.00 61.12 83 SER A N 1
ATOM 675 C CA . SER A 1 83 ? -3.712 8.007 17.747 1.00 61.12 83 SER A CA 1
ATOM 676 C C . SER A 1 83 ? -3.654 8.127 19.275 1.00 61.12 83 SER A C 1
ATOM 678 O O . SER A 1 83 ? -4.336 8.994 19.829 1.00 61.12 83 SER A O 1
ATOM 680 N N . GLU A 1 84 ? -2.879 7.252 19.930 1.00 54.81 84 GLU A N 1
ATOM 681 C CA . GLU A 1 84 ? -2.477 7.357 21.342 1.00 54.81 84 GLU A CA 1
ATOM 682 C C . GLU A 1 84 ? -1.280 8.297 21.538 1.00 54.81 84 GLU A C 1
ATOM 684 O O . GLU A 1 84 ? -0.374 8.316 20.671 1.00 54.81 84 GLU A O 1
#

pLDDT: mean 89.81, std 10.94, range [44.62, 97.31]

Secondary structure (DSSP, 8-state):
-----GGGSHHHHHHHHHHHHHHHHHHHHHHHHHHHHHHHHHHHHHHHHHHHHHHHHTT--HHHHHHHTT--HHHHHHHHHTT-